Protein AF-A0A0L6VK36-F1 (afdb_monomer_lite)

Organism: NCBI:txid27349

Foldseek 3Di:
DCQQLVVLVVQWDQDPVVQWIFGQAAQPVPVRHTPRDTHHQDPVNDCVVSQVCCCPRVVDHGPPPVVVVVVPPPDDPPDD

Radius of gyration: 17.16 Å; chains: 1; bounding box: 55×43×28 Å

Secondary structure (DSSP, 8-state):
--HHHHHHHTTEEEETTTTEEEE-SB-GGGTT-B--PEEEPPTT---HHHHHHHHHHH-PPPTTTHHHHHT---------

Sequence (80 aa):
CHTQKIWVWSHFKINHTMNKIKCLTPNKKKGSKPCGIHLTQDTTGSTKLMSEHLKWVHHIQPPGLEKTNQLLLPNLLKQQ

pLDDT: mean 73.48, std 15.45, range [43.5, 91.06]

Structure (mmCIF, N/CA/C/O backbone):
data_AF-A0A0L6VK36-F1
#
_entry.id   AF-A0A0L6VK36-F1
#
loop_
_atom_site.group_PDB
_atom_site.id
_atom_site.type_symbol
_atom_site.label_atom_id
_atom_site.label_alt_id
_atom_site.label_comp_id
_atom_site.label_asym_id
_atom_site.label_entity_id
_atom_site.label_seq_id
_atom_site.pdbx_PDB_ins_code
_atom_site.Cartn_x
_atom_site.Cartn_y
_atom_site.Cartn_z
_atom_site.occupancy
_atom_site.B_iso_or_equiv
_atom_site.auth_seq_id
_atom_site.auth_comp_id
_atom_site.auth_asym_id
_atom_site.auth_atom_id
_atom_site.pdbx_PDB_model_num
ATOM 1 N N . CYS A 1 1 ? 4.351 19.981 6.642 1.00 45.00 1 CYS A N 1
ATOM 2 C CA . CYS A 1 1 ? 4.591 18.549 6.339 1.00 45.00 1 CYS A CA 1
ATOM 3 C C . CYS A 1 1 ? 3.352 17.832 5.762 1.00 45.00 1 CYS A C 1
ATOM 5 O O . CYS A 1 1 ? 2.994 16.769 6.249 1.00 45.00 1 CYS A O 1
ATOM 7 N N . HIS A 1 2 ? 2.704 18.360 4.711 1.00 43.50 2 HIS A N 1
ATOM 8 C CA . HIS A 1 2 ? 1.519 17.724 4.089 1.00 43.50 2 HIS A CA 1
ATOM 9 C C . HIS A 1 2 ? 1.861 16.718 2.971 1.00 43.50 2 HIS A C 1
ATOM 11 O O . HIS A 1 2 ? 1.036 15.890 2.594 1.00 43.50 2 HIS A O 1
ATOM 17 N N . THR A 1 3 ? 3.092 16.755 2.459 1.00 52.19 3 THR A N 1
ATOM 18 C CA . THR A 1 3 ? 3.485 16.092 1.207 1.00 52.19 3 THR A CA 1
ATOM 19 C C . THR A 1 3 ? 3.546 14.562 1.302 1.00 52.19 3 THR A C 1
ATOM 21 O O . THR A 1 3 ? 3.237 13.876 0.332 1.00 52.19 3 THR A O 1
ATOM 24 N N . GLN A 1 4 ? 3.874 14.001 2.473 1.00 52.06 4 GLN A N 1
ATOM 25 C CA . GLN A 1 4 ? 3.993 12.543 2.638 1.00 52.06 4 GLN A CA 1
ATOM 26 C C . GLN A 1 4 ? 2.640 11.818 2.620 1.00 52.06 4 GLN A C 1
ATOM 28 O O . GLN A 1 4 ? 2.543 10.713 2.089 1.00 52.06 4 GLN A O 1
ATOM 33 N N . LYS A 1 5 ? 1.582 12.447 3.156 1.00 58.09 5 LYS A N 1
ATOM 34 C CA . LYS A 1 5 ? 0.233 11.864 3.149 1.00 58.09 5 LYS A CA 1
ATOM 35 C C . LYS A 1 5 ? -0.316 11.763 1.728 1.00 58.09 5 LYS A C 1
ATOM 37 O O . LYS A 1 5 ? -0.980 10.789 1.429 1.00 58.09 5 LYS A O 1
ATOM 42 N N . ILE A 1 6 ? -0.007 12.721 0.854 1.00 69.44 6 ILE A N 1
ATOM 43 C CA . ILE A 1 6 ? -0.509 12.753 -0.529 1.00 69.44 6 ILE A CA 1
ATOM 44 C C . ILE A 1 6 ? 0.199 11.711 -1.402 1.00 69.44 6 ILE A C 1
ATOM 46 O O . ILE A 1 6 ? -0.449 11.030 -2.189 1.00 69.44 6 ILE A O 1
ATOM 50 N N . TRP A 1 7 ? 1.513 11.535 -1.230 1.00 79.50 7 TRP A N 1
ATOM 51 C CA . TRP A 1 7 ? 2.294 10.632 -2.077 1.00 79.50 7 TRP A CA 1
ATOM 52 C C . TRP A 1 7 ? 1.848 9.172 -1.983 1.00 79.50 7 TRP A C 1
ATOM 54 O O . TRP A 1 7 ? 1.738 8.496 -3.003 1.00 79.50 7 TRP A O 1
ATOM 64 N N . VAL A 1 8 ? 1.551 8.683 -0.773 1.00 83.50 8 VAL A N 1
ATOM 65 C CA . VAL A 1 8 ? 1.131 7.288 -0.607 1.00 83.50 8 VAL A CA 1
ATOM 66 C C . VAL A 1 8 ? -0.161 7.024 -1.380 1.00 83.50 8 VAL A C 1
ATOM 68 O O . VAL A 1 8 ? -0.262 6.005 -2.045 1.00 83.50 8 VAL A O 1
ATOM 71 N N . TRP A 1 9 ? -1.105 7.970 -1.402 1.00 85.56 9 TRP A N 1
ATOM 72 C CA . TRP A 1 9 ? -2.364 7.828 -2.134 1.00 85.56 9 TRP A CA 1
ATOM 73 C C . TRP A 1 9 ? -2.187 7.747 -3.653 1.00 85.56 9 TRP A C 1
ATOM 75 O O . TRP A 1 9 ? -3.014 7.119 -4.304 1.00 85.56 9 TRP A O 1
ATOM 85 N N . SER A 1 10 ? -1.088 8.247 -4.224 1.00 86.19 10 SER A N 1
ATOM 86 C CA . SER A 1 10 ? -0.779 8.066 -5.653 1.00 86.19 10 SER A CA 1
ATOM 87 C C . SER A 1 10 ? -0.594 6.596 -6.058 1.00 86.19 10 SER A C 1
ATOM 89 O O . SER A 1 10 ? -0.662 6.262 -7.239 1.00 86.19 10 SER A O 1
ATOM 91 N N . HIS A 1 11 ? -0.367 5.705 -5.089 1.00 86.94 11 HIS A N 1
ATOM 92 C CA . HIS A 1 11 ? -0.128 4.279 -5.310 1.00 86.94 11 HIS A CA 1
ATOM 93 C C . HIS A 1 11 ? -1.342 3.390 -5.031 1.00 86.94 11 HIS A C 1
ATOM 95 O O . HIS A 1 11 ? -1.288 2.182 -5.280 1.00 86.94 11 HIS A O 1
ATOM 101 N N . PHE A 1 12 ? -2.433 3.950 -4.511 1.00 89.50 12 PHE A N 1
ATOM 102 C CA . PHE A 1 12 ? -3.578 3.172 -4.062 1.00 89.50 12 PHE A CA 1
ATOM 103 C C . PHE A 1 12 ? -4.901 3.783 -4.509 1.00 89.50 12 PHE A C 1
ATOM 105 O O . PHE A 1 12 ? -5.019 4.978 -4.750 1.00 89.50 12 PHE A O 1
ATOM 112 N N . LYS A 1 13 ? -5.934 2.946 -4.572 1.00 89.25 13 LYS A N 1
ATOM 113 C CA . LYS A 1 13 ? -7.308 3.370 -4.836 1.00 89.25 13 LYS A CA 1
ATOM 114 C C . LYS A 1 13 ? -8.249 2.777 -3.802 1.00 89.25 13 LYS A C 1
ATOM 116 O O . LYS A 1 13 ? -8.155 1.590 -3.491 1.00 89.25 13 LYS A O 1
ATOM 121 N N . ILE A 1 14 ? -9.177 3.584 -3.304 1.00 87.19 14 ILE A N 1
ATOM 122 C CA . ILE A 1 14 ? -10.238 3.102 -2.419 1.00 87.19 14 ILE A CA 1
ATOM 123 C C . ILE A 1 14 ? -11.214 2.256 -3.242 1.00 87.19 14 ILE A C 1
ATOM 125 O O . ILE A 1 14 ? -11.691 2.662 -4.302 1.00 87.19 14 ILE A O 1
ATOM 129 N N . ASN A 1 15 ? -11.490 1.055 -2.753 1.00 85.00 15 ASN A N 1
ATOM 130 C CA . ASN A 1 15 ? -12.539 0.180 -3.241 1.00 85.00 15 ASN A CA 1
ATOM 131 C C . ASN A 1 15 ? -13.711 0.247 -2.255 1.00 85.00 15 ASN A C 1
ATOM 133 O O . ASN A 1 15 ? -13.734 -0.466 -1.249 1.00 85.00 15 ASN A O 1
ATOM 137 N N . HIS A 1 16 ? -14.675 1.117 -2.562 1.00 79.69 16 HIS A N 1
ATOM 138 C CA . HIS A 1 16 ? -15.857 1.353 -1.730 1.00 79.69 16 HIS A CA 1
ATOM 139 C C . HIS A 1 16 ? -16.747 0.113 -1.597 1.00 79.69 16 HIS A C 1
ATOM 141 O O . HIS A 1 16 ? -17.324 -0.102 -0.539 1.00 79.69 16 HIS A O 1
ATOM 147 N N . THR A 1 17 ? -16.799 -0.745 -2.620 1.00 81.62 17 THR A N 1
ATOM 148 C CA . THR A 1 17 ? -17.597 -1.980 -2.603 1.00 81.62 17 THR A CA 1
ATOM 149 C C . THR A 1 17 ? -17.111 -2.965 -1.543 1.00 81.62 17 THR A C 1
ATOM 151 O O . THR A 1 17 ? -17.907 -3.681 -0.950 1.00 81.62 17 THR A O 1
ATOM 154 N N . MET A 1 18 ? -15.800 -3.006 -1.293 1.00 78.00 18 MET A N 1
ATOM 155 C CA . MET A 1 18 ? -15.191 -3.931 -0.331 1.00 78.00 18 MET A CA 1
ATOM 156 C C . MET A 1 18 ? -14.749 -3.249 0.967 1.00 78.00 18 MET A C 1
ATOM 158 O O . MET A 1 18 ? -14.205 -3.927 1.834 1.00 78.00 18 MET A O 1
ATOM 162 N N . ASN A 1 19 ? -14.922 -1.927 1.074 1.00 82.94 19 ASN A N 1
ATOM 163 C CA . ASN A 1 19 ? -14.344 -1.088 2.127 1.00 82.94 19 ASN A CA 1
ATOM 164 C C . ASN A 1 19 ? -12.837 -1.357 2.347 1.00 82.94 19 ASN A C 1
ATOM 166 O O . ASN A 1 19 ? -12.345 -1.515 3.465 1.00 82.94 19 ASN A O 1
ATOM 170 N N . LYS A 1 20 ? -12.099 -1.497 1.240 1.00 87.62 20 LYS A N 1
ATOM 171 C CA . LYS A 1 20 ? -10.670 -1.843 1.220 1.00 87.62 20 LYS A CA 1
ATOM 172 C C . LYS A 1 20 ? -9.901 -0.900 0.311 1.00 87.62 20 LYS A C 1
ATOM 174 O O . LYS A 1 20 ? -10.462 -0.277 -0.582 1.00 87.62 20 LYS A O 1
ATOM 179 N N . ILE A 1 21 ? -8.592 -0.846 0.492 1.00 89.25 21 ILE A N 1
ATOM 180 C CA . ILE A 1 21 ? -7.676 -0.042 -0.311 1.00 89.25 21 ILE A CA 1
ATOM 181 C C . ILE A 1 21 ? -6.910 -0.976 -1.249 1.00 89.25 21 ILE A C 1
ATOM 183 O O . ILE A 1 21 ? -6.269 -1.919 -0.799 1.00 89.25 21 ILE A O 1
ATOM 187 N N . LYS A 1 22 ? -6.951 -0.737 -2.559 1.00 90.44 22 LYS A N 1
ATOM 188 C CA . LYS A 1 22 ? -6.254 -1.548 -3.564 1.00 90.44 22 LYS A CA 1
ATOM 189 C C . LYS A 1 22 ? -4.926 -0.912 -3.962 1.00 90.44 22 LYS A C 1
ATOM 191 O O . LYS A 1 22 ? -4.904 0.253 -4.351 1.00 90.44 22 LYS A O 1
ATOM 196 N N . CYS A 1 23 ? -3.844 -1.686 -3.935 1.00 91.06 23 CYS A N 1
ATOM 197 C CA . CYS A 1 23 ? -2.534 -1.270 -4.436 1.00 91.06 23 CYS A CA 1
ATOM 198 C C . CYS A 1 23 ? -2.490 -1.303 -5.973 1.00 91.06 23 CYS A C 1
ATOM 200 O O . CYS A 1 23 ? -2.777 -2.332 -6.597 1.00 91.06 23 CYS A O 1
ATOM 202 N N . LEU A 1 24 ? -2.106 -0.179 -6.577 1.00 89.62 24 LEU A N 1
ATOM 203 C CA . LEU A 1 24 ? -1.948 -0.003 -8.023 1.00 89.62 24 LEU A CA 1
ATOM 204 C C . LEU A 1 24 ? -0.484 -0.048 -8.472 1.00 89.62 24 LEU A C 1
ATOM 206 O O . LEU A 1 24 ? -0.219 -0.092 -9.671 1.00 89.62 24 LEU A O 1
ATOM 210 N N . THR A 1 25 ? 0.465 -0.073 -7.535 1.00 88.00 25 THR A N 1
ATOM 211 C CA . THR A 1 25 ? 1.895 -0.082 -7.852 1.00 88.00 25 THR A CA 1
ATOM 212 C C . THR A 1 25 ? 2.256 -1.290 -8.717 1.00 88.00 25 THR A C 1
ATOM 214 O O . THR A 1 25 ? 1.881 -2.419 -8.380 1.00 88.00 25 THR A O 1
ATOM 217 N N . PRO A 1 26 ? 2.996 -1.096 -9.822 1.00 84.25 26 PRO A N 1
ATOM 218 C CA . PRO A 1 26 ? 3.419 -2.197 -10.670 1.00 84.25 26 PRO A C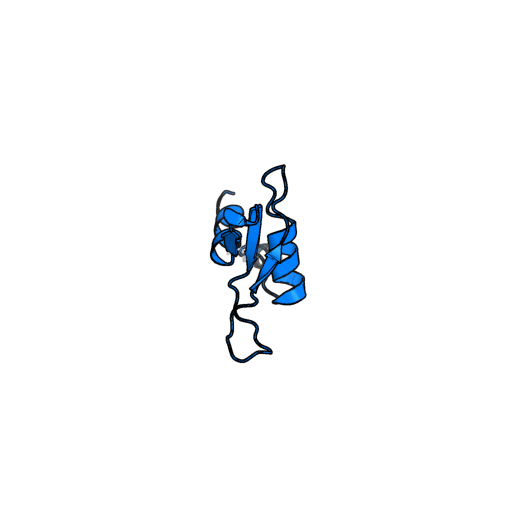A 1
ATOM 219 C C . PRO A 1 26 ? 4.326 -3.154 -9.893 1.00 84.25 26 PRO A C 1
ATOM 221 O O . PRO A 1 26 ? 5.256 -2.759 -9.184 1.00 84.25 26 PRO A O 1
ATOM 224 N N . ASN A 1 27 ? 4.056 -4.448 -10.027 1.00 77.56 27 ASN A N 1
ATOM 225 C CA . ASN A 1 27 ? 4.911 -5.479 -9.470 1.00 77.56 27 ASN A CA 1
ATOM 226 C C . ASN A 1 27 ? 6.051 -5.773 -10.453 1.00 77.56 27 ASN A C 1
ATOM 228 O O . ASN A 1 27 ? 5.828 -6.351 -11.520 1.00 77.56 27 ASN A O 1
ATOM 232 N N . LYS A 1 28 ? 7.283 -5.415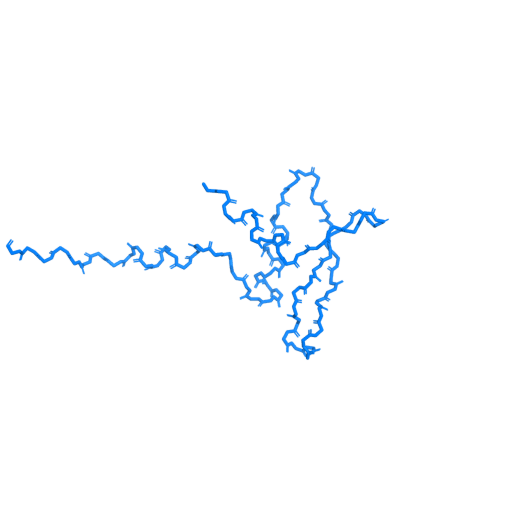 -10.067 1.00 71.19 28 LYS A N 1
ATOM 233 C CA . LYS A 1 28 ? 8.496 -5.648 -10.870 1.00 71.19 28 LYS A CA 1
ATOM 234 C C . LYS A 1 28 ? 8.691 -7.125 -11.240 1.00 71.19 28 LYS A C 1
ATOM 2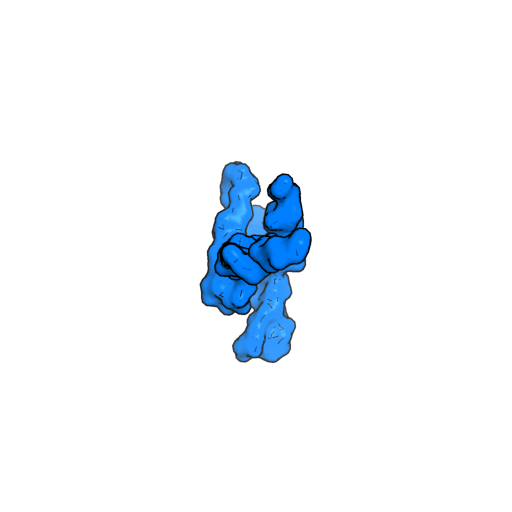36 O O . LYS A 1 28 ? 9.203 -7.413 -12.312 1.00 71.19 28 LYS A O 1
ATOM 241 N N . LYS A 1 29 ? 8.226 -8.063 -10.405 1.00 70.19 29 LYS A N 1
ATOM 242 C CA . LYS A 1 29 ? 8.332 -9.511 -10.665 1.00 70.19 29 LYS A CA 1
ATOM 243 C C . LYS A 1 29 ? 7.311 -10.033 -11.681 1.00 70.19 29 LYS A C 1
ATOM 245 O O . LYS A 1 29 ? 7.472 -11.138 -12.179 1.00 70.19 29 LYS A O 1
ATOM 250 N N . LYS A 1 30 ? 6.238 -9.285 -11.961 1.00 65.88 30 LYS A N 1
ATOM 251 C CA . LYS A 1 30 ? 5.071 -9.760 -12.730 1.00 65.88 30 LYS A CA 1
ATOM 252 C C . LYS A 1 30 ? 4.856 -9.004 -14.047 1.00 65.88 30 LYS A C 1
ATOM 254 O O . LYS A 1 30 ? 3.728 -8.938 -14.532 1.00 65.88 30 LYS A O 1
ATOM 259 N N . GLY A 1 31 ? 5.922 -8.427 -14.608 1.00 66.31 31 GLY A N 1
ATOM 260 C CA . GLY A 1 31 ? 5.885 -7.760 -15.914 1.00 66.31 31 GLY A CA 1
ATOM 261 C C . GLY A 1 31 ? 4.944 -6.555 -15.940 1.00 66.31 31 GLY A C 1
ATOM 262 O O . GLY A 1 31 ? 4.024 -6.506 -16.749 1.00 66.31 31 GLY A O 1
ATOM 263 N N . SER A 1 32 ? 5.129 -5.617 -15.007 1.00 70.12 32 SER A N 1
ATOM 264 C CA . SER A 1 32 ? 4.387 -4.343 -14.933 1.00 70.12 32 SER A CA 1
ATOM 265 C C . SER A 1 32 ? 2.890 -4.439 -14.613 1.00 70.12 32 SER A C 1
ATOM 267 O O . SER A 1 32 ? 2.206 -3.418 -14.585 1.00 70.12 32 SER A O 1
ATOM 269 N N . LYS A 1 33 ? 2.363 -5.628 -14.291 1.00 80.44 33 LYS A N 1
ATOM 270 C CA . LYS A 1 33 ? 0.989 -5.752 -13.781 1.00 80.44 33 LYS A CA 1
ATOM 271 C C . LYS A 1 33 ? 0.861 -5.074 -12.409 1.00 80.44 33 LYS A C 1
ATOM 273 O O . LYS A 1 33 ? 1.772 -5.210 -11.583 1.00 80.44 33 LYS A O 1
ATOM 278 N N . PRO A 1 34 ? -0.255 -4.374 -12.132 1.00 82.06 34 PRO A N 1
ATOM 279 C CA . PRO A 1 34 ? -0.486 -3.767 -10.827 1.00 82.06 34 PRO A CA 1
ATOM 280 C C . PRO A 1 34 ? -0.524 -4.848 -9.743 1.00 82.06 34 PRO A C 1
ATOM 282 O O . PRO A 1 34 ? -1.036 -5.946 -9.968 1.00 82.06 34 PRO A O 1
ATOM 285 N N . CYS A 1 35 ? 0.009 -4.524 -8.564 1.00 87.81 35 CYS A N 1
ATOM 286 C CA . CYS A 1 35 ? 0.069 -5.411 -7.404 1.00 87.81 35 CYS A CA 1
ATOM 287 C C . CYS A 1 35 ? -1.290 -6.045 -7.098 1.00 87.81 35 CYS A C 1
ATOM 289 O O . CYS A 1 35 ? -1.390 -7.254 -6.901 1.00 87.81 35 CYS A O 1
ATOM 291 N N . GLY A 1 36 ? -2.344 -5.224 -7.091 1.00 85.88 36 GLY A N 1
ATOM 292 C CA . GLY A 1 36 ? -3.721 -5.672 -6.921 1.00 85.88 36 GLY A CA 1
ATOM 293 C C . GLY A 1 36 ? -4.067 -6.156 -5.512 1.00 85.88 36 GLY A C 1
ATOM 294 O O . GLY A 1 36 ? -5.210 -6.549 -5.293 1.00 85.88 36 GLY A O 1
ATOM 295 N N . ILE A 1 37 ? -3.124 -6.107 -4.564 1.00 88.44 37 ILE A N 1
ATOM 296 C CA . ILE A 1 37 ? -3.357 -6.461 -3.161 1.00 88.44 37 ILE A CA 1
ATOM 297 C C . ILE A 1 37 ? -4.349 -5.477 -2.535 1.00 88.44 37 ILE A C 1
ATOM 299 O O . ILE A 1 37 ? -4.249 -4.265 -2.735 1.00 88.44 37 ILE A O 1
ATOM 303 N N . HIS A 1 38 ? -5.296 -6.019 -1.770 1.00 88.88 38 HIS A N 1
ATOM 304 C CA . HIS A 1 38 ? -6.26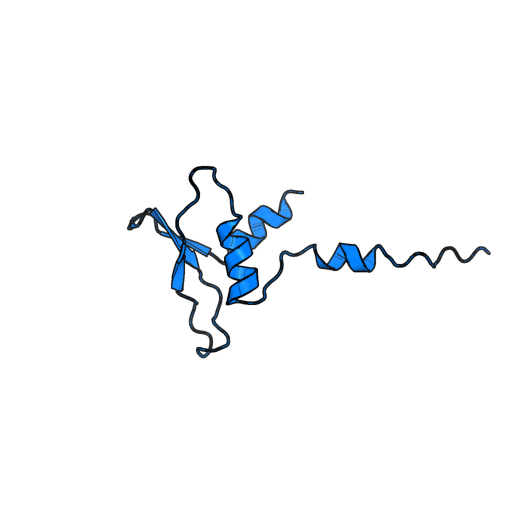6 -5.251 -1.000 1.00 88.88 38 HIS A CA 1
ATOM 305 C C . HIS A 1 38 ? -5.817 -5.163 0.459 1.00 88.88 38 HIS A C 1
ATOM 307 O O . HIS A 1 38 ? -5.676 -6.183 1.129 1.00 88.88 38 HIS A O 1
ATOM 313 N N . LEU A 1 39 ? -5.623 -3.944 0.943 1.00 87.00 39 LEU A N 1
ATOM 314 C CA . LEU A 1 39 ? -5.353 -3.620 2.335 1.00 87.00 39 LEU A CA 1
ATOM 315 C C . LEU A 1 39 ? -6.654 -3.215 3.027 1.00 87.00 39 LEU A C 1
ATOM 317 O O . LEU A 1 39 ? -7.532 -2.600 2.416 1.00 87.00 39 LEU A O 1
ATOM 321 N N . THR A 1 40 ? -6.778 -3.546 4.306 1.00 85.56 40 THR A N 1
ATOM 322 C CA . THR A 1 40 ? -7.861 -3.027 5.143 1.00 85.56 40 THR A CA 1
ATOM 323 C C . THR A 1 40 ? -7.662 -1.527 5.329 1.00 85.56 40 THR A C 1
ATOM 325 O O . THR A 1 40 ? -6.543 -1.080 5.590 1.00 85.56 40 THR A O 1
ATOM 328 N N . GLN A 1 41 ? -8.729 -0.747 5.160 1.00 77.81 41 GLN A N 1
ATOM 329 C CA . GLN A 1 41 ? -8.679 0.672 5.481 1.00 77.81 41 GLN A CA 1
ATOM 330 C C . GLN A 1 41 ? -8.609 0.825 6.997 1.00 77.81 41 GLN A C 1
ATOM 332 O O . GLN A 1 41 ? -9.460 0.303 7.716 1.00 77.81 41 GLN A O 1
ATOM 337 N N . ASP A 1 42 ? -7.585 1.522 7.474 1.00 74.12 42 ASP A N 1
ATOM 338 C CA . ASP A 1 42 ? -7.460 1.814 8.892 1.00 74.12 42 ASP A CA 1
ATOM 339 C C . ASP A 1 42 ? -8.575 2.783 9.314 1.00 74.12 42 ASP A C 1
ATOM 341 O O . ASP A 1 42 ? -8.783 3.824 8.682 1.00 74.12 42 ASP A O 1
ATOM 345 N N . THR A 1 43 ? -9.309 2.439 10.372 1.00 69.56 43 THR A N 1
ATOM 346 C CA . THR A 1 43 ? -10.453 3.221 10.868 1.00 69.56 43 THR A CA 1
ATOM 347 C C . THR A 1 43 ? -10.050 4.601 11.382 1.00 69.56 43 THR A C 1
ATOM 349 O O . THR A 1 43 ? -10.890 5.493 11.447 1.00 69.56 43 THR A O 1
ATOM 352 N N . THR A 1 44 ? -8.769 4.814 11.698 1.00 72.12 44 THR A N 1
ATOM 353 C CA . THR A 1 44 ? -8.232 6.109 12.143 1.00 72.12 44 THR A CA 1
ATOM 354 C C . THR A 1 44 ? -7.820 7.025 10.984 1.00 72.12 44 THR A C 1
ATOM 356 O O . THR A 1 44 ? -7.336 8.135 11.206 1.00 72.12 44 THR A O 1
ATOM 359 N N . GLY A 1 45 ? -7.975 6.577 9.729 1.00 69.31 45 GLY A N 1
ATOM 360 C CA . GLY A 1 45 ? -7.484 7.303 8.552 1.00 69.31 45 GLY A CA 1
ATOM 361 C C . GLY A 1 45 ? -5.953 7.300 8.437 1.00 69.31 45 GLY A C 1
ATOM 362 O O . GLY A 1 45 ? -5.370 8.132 7.732 1.00 69.31 45 GLY A O 1
ATOM 363 N N . SER A 1 46 ? -5.288 6.388 9.151 1.00 76.75 46 SER A N 1
ATOM 364 C CA . SER A 1 46 ? -3.843 6.2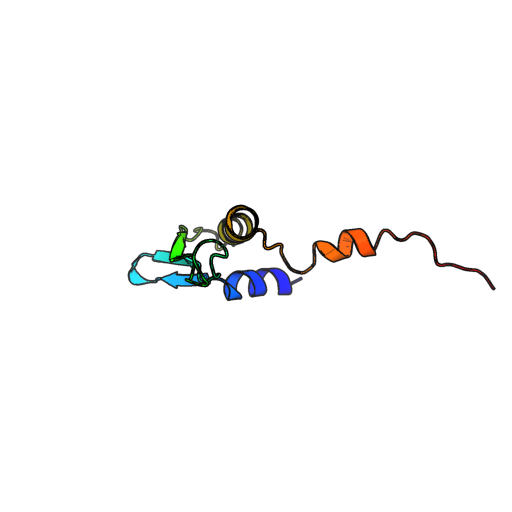00 9.094 1.00 76.75 46 SER A CA 1
ATOM 365 C C . SER A 1 46 ? -3.425 5.532 7.784 1.00 76.75 46 SER A C 1
ATOM 367 O O . SER A 1 46 ? -4.001 4.538 7.350 1.00 76.75 46 SER A O 1
ATOM 369 N N . THR A 1 47 ? -2.363 6.045 7.165 1.00 80.88 47 THR A N 1
ATOM 370 C CA . THR A 1 47 ? -1.768 5.465 5.951 1.00 80.88 47 THR A CA 1
ATOM 371 C C . THR A 1 47 ? -0.576 4.553 6.257 1.00 80.88 47 THR A C 1
ATOM 373 O O . THR A 1 47 ? 0.193 4.202 5.360 1.00 80.88 47 THR A O 1
ATOM 376 N N . LYS A 1 48 ? -0.405 4.144 7.522 1.00 83.62 48 LYS A N 1
ATOM 377 C CA . LYS A 1 48 ? 0.730 3.327 7.976 1.00 83.62 48 LYS A CA 1
ATOM 378 C C . LYS A 1 48 ? 0.843 2.011 7.197 1.00 83.62 48 LYS A C 1
ATOM 380 O O . LYS A 1 48 ? 1.893 1.746 6.618 1.00 83.62 48 LYS A O 1
ATOM 385 N N . LEU A 1 49 ? -0.256 1.260 7.081 1.00 85.69 49 LEU A N 1
ATOM 386 C CA . LEU A 1 49 ? -0.289 -0.011 6.341 1.00 85.69 49 LEU A CA 1
ATOM 387 C C . LEU A 1 49 ? 0.058 0.158 4.856 1.00 85.69 49 LEU A C 1
ATOM 389 O O . LEU A 1 49 ? 0.700 -0.705 4.263 1.00 85.69 49 LEU A O 1
ATOM 393 N N . MET A 1 50 ? -0.336 1.283 4.257 1.00 88.12 50 MET A N 1
ATOM 394 C CA . MET A 1 50 ? -0.027 1.595 2.861 1.00 88.12 50 MET A CA 1
ATOM 395 C C . MET A 1 50 ? 1.475 1.847 2.680 1.00 88.12 50 MET A C 1
ATOM 397 O O . MET A 1 50 ? 2.097 1.276 1.785 1.00 88.12 50 MET A O 1
ATOM 401 N N . SER A 1 51 ? 2.074 2.650 3.562 1.00 85.69 51 SER A N 1
ATOM 402 C CA . SER A 1 51 ? 3.513 2.937 3.551 1.00 85.69 51 SER A CA 1
ATOM 403 C C . SER A 1 51 ? 4.355 1.687 3.818 1.00 85.69 51 SER A C 1
ATOM 405 O O . SER A 1 51 ? 5.336 1.444 3.117 1.00 85.69 51 SER A O 1
ATOM 407 N N . GLU A 1 52 ? 3.960 0.855 4.787 1.00 88.00 52 GLU A N 1
ATOM 408 C CA . GLU A 1 52 ? 4.627 -0.423 5.065 1.00 88.00 52 GLU A CA 1
ATOM 409 C C . GLU A 1 52 ? 4.531 -1.376 3.871 1.00 88.00 52 GLU A C 1
ATOM 411 O O . GLU A 1 52 ? 5.533 -1.974 3.479 1.00 88.00 52 GLU A O 1
ATOM 416 N N . HIS A 1 53 ? 3.365 -1.463 3.228 1.00 89.50 53 HIS A N 1
ATOM 417 C CA . HIS A 1 53 ? 3.189 -2.266 2.024 1.00 89.50 53 HIS A CA 1
ATOM 418 C C . HIS A 1 53 ? 4.130 -1.827 0.893 1.00 89.50 53 HIS A C 1
ATOM 420 O O . HIS A 1 53 ? 4.809 -2.664 0.298 1.00 89.50 53 HIS A O 1
ATOM 426 N N . LEU A 1 54 ? 4.218 -0.523 0.609 1.00 88.12 54 LEU A N 1
ATOM 427 C CA . LEU A 1 54 ? 5.133 -0.002 -0.410 1.00 88.12 54 LEU A CA 1
ATOM 428 C C . LEU A 1 54 ? 6.598 -0.310 -0.079 1.00 88.12 54 LEU A C 1
ATOM 430 O O . LEU A 1 54 ? 7.344 -0.721 -0.971 1.00 88.12 54 LEU A O 1
ATOM 434 N N . LYS A 1 55 ? 6.992 -0.185 1.193 1.00 87.69 55 LYS A N 1
ATOM 435 C CA . LYS A 1 55 ? 8.357 -0.463 1.646 1.00 87.69 55 LYS A CA 1
ATOM 436 C C . LYS A 1 55 ? 8.723 -1.941 1.515 1.00 87.69 55 LYS A C 1
ATOM 438 O O . LYS A 1 55 ? 9.777 -2.244 0.975 1.00 87.69 55 LYS A O 1
ATOM 443 N N . TRP A 1 56 ? 7.883 -2.857 1.986 1.00 88.62 56 TRP A N 1
ATOM 444 C CA . TRP A 1 56 ? 8.237 -4.281 2.044 1.00 88.62 56 TRP A CA 1
ATOM 445 C C . TRP A 1 56 ? 7.963 -5.033 0.742 1.00 88.62 56 TRP A C 1
ATOM 447 O O . TRP A 1 56 ? 8.723 -5.922 0.375 1.00 88.62 56 TRP A O 1
ATOM 457 N N . VAL A 1 57 ? 6.891 -4.686 0.025 1.00 87.12 57 VAL A N 1
ATOM 458 C CA . VAL A 1 57 ? 6.493 -5.406 -1.198 1.00 87.12 57 VAL A CA 1
ATOM 459 C C . VAL A 1 57 ? 7.149 -4.805 -2.434 1.00 87.12 57 VAL A C 1
ATOM 461 O O . VAL A 1 57 ? 7.569 -5.534 -3.334 1.00 87.12 57 VAL A O 1
ATOM 464 N N . HIS A 1 58 ? 7.231 -3.475 -2.491 1.00 86.50 58 HIS A N 1
ATOM 465 C CA . HIS A 1 58 ? 7.715 -2.756 -3.668 1.00 86.50 58 HIS A CA 1
ATOM 466 C C . HIS A 1 58 ? 9.092 -2.108 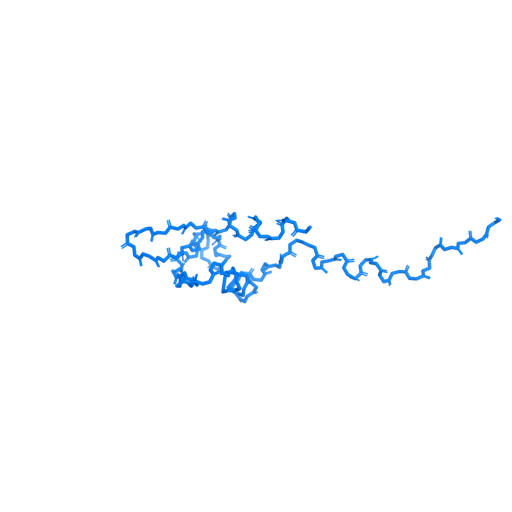-3.472 1.00 86.50 58 HIS A C 1
ATOM 468 O O . HIS A 1 58 ? 9.655 -1.611 -4.450 1.00 86.50 58 HIS A O 1
ATOM 474 N N . HIS A 1 59 ? 9.645 -2.131 -2.252 1.00 85.44 59 HIS A N 1
ATOM 475 C CA . HIS A 1 59 ? 10.877 -1.425 -1.879 1.00 85.44 59 HIS A CA 1
ATOM 476 C C . HIS A 1 59 ? 10.839 0.073 -2.219 1.00 85.44 59 HIS A C 1
ATOM 478 O O . HIS A 1 59 ? 11.863 0.673 -2.540 1.00 85.44 59 HIS A O 1
ATOM 484 N N . ILE A 1 60 ? 9.650 0.681 -2.160 1.00 84.00 60 ILE A N 1
ATOM 485 C CA . ILE A 1 60 ? 9.448 2.110 -2.409 1.00 84.00 60 ILE A CA 1
ATOM 486 C C . ILE A 1 60 ? 9.375 2.824 -1.062 1.00 84.00 60 ILE A C 1
ATOM 488 O O . ILE A 1 60 ? 8.575 2.468 -0.196 1.00 84.00 60 ILE A O 1
ATOM 492 N N . GLN A 1 61 ? 10.223 3.832 -0.889 1.00 79.25 61 GLN A N 1
ATOM 493 C CA . GLN A 1 61 ? 10.320 4.621 0.334 1.00 79.25 61 GLN A CA 1
ATOM 494 C C . GLN A 1 61 ? 9.602 5.966 0.172 1.00 79.25 61 GLN A C 1
ATOM 496 O O . GLN A 1 61 ? 9.503 6.471 -0.949 1.00 79.25 61 GLN A O 1
ATOM 501 N N . PRO A 1 62 ? 9.099 6.562 1.268 1.00 75.25 62 PRO A N 1
ATOM 502 C CA . PRO A 1 62 ? 8.444 7.857 1.199 1.00 75.25 62 PRO A CA 1
ATOM 503 C C . PRO A 1 62 ? 9.417 8.961 0.746 1.00 75.25 62 PRO A C 1
ATOM 505 O O . PRO A 1 62 ? 10.566 9.007 1.206 1.00 75.25 62 PRO A O 1
ATOM 508 N N . PRO A 1 63 ? 8.968 9.893 -0.115 1.00 67.25 63 PRO A N 1
ATOM 509 C CA . PRO A 1 63 ? 9.786 11.000 -0.583 1.00 67.25 63 PRO A CA 1
ATOM 510 C C . PRO A 1 63 ? 10.100 11.930 0.593 1.00 67.25 63 PRO A C 1
ATOM 512 O O . PRO A 1 63 ? 9.208 12.536 1.187 1.00 67.25 63 PRO A O 1
ATOM 515 N N . GLY A 1 64 ? 11.383 12.024 0.943 1.00 61.81 64 GLY A N 1
ATOM 516 C CA . GLY A 1 64 ? 11.872 12.830 2.064 1.00 61.81 64 GLY A CA 1
ATOM 517 C C . GLY A 1 64 ? 12.742 12.068 3.061 1.00 61.81 64 GLY A C 1
ATOM 518 O O . GLY A 1 64 ? 13.516 12.716 3.757 1.00 61.81 64 GLY A O 1
ATOM 519 N N . LEU A 1 65 ? 12.699 10.729 3.082 1.00 55.97 65 LEU A N 1
ATOM 520 C CA . LEU A 1 65 ? 13.630 9.940 3.905 1.00 55.97 65 LEU A CA 1
ATOM 521 C C . LEU A 1 65 ? 15.087 10.102 3.427 1.00 55.97 65 LEU A C 1
ATOM 523 O O . LEU A 1 65 ? 16.016 10.109 4.226 1.00 55.97 65 LEU A O 1
ATOM 527 N N . GLU A 1 66 ? 15.283 10.335 2.127 1.00 50.88 66 GLU A N 1
ATOM 528 C CA . GLU A 1 66 ? 16.613 10.545 1.538 1.00 50.88 66 GLU A CA 1
ATOM 529 C C . GLU A 1 66 ? 17.261 11.875 1.963 1.00 50.88 66 GLU A C 1
ATOM 531 O O . GLU A 1 66 ? 18.478 12.033 1.879 1.00 50.88 66 GLU A O 1
ATOM 536 N N . LYS A 1 67 ? 16.475 12.837 2.472 1.00 47.97 67 LYS A N 1
ATOM 537 C CA . LYS A 1 67 ? 17.007 14.138 2.910 1.00 47.97 67 LYS A CA 1
ATOM 538 C C . LYS A 1 67 ? 17.653 14.098 4.292 1.00 47.97 67 LYS A C 1
ATOM 540 O O . LYS A 1 67 ? 18.399 15.016 4.614 1.00 47.97 67 LYS A O 1
ATOM 545 N N . THR A 1 68 ? 17.431 13.054 5.090 1.00 44.94 68 THR A N 1
ATOM 546 C CA . THR A 1 68 ? 18.083 12.946 6.404 1.00 44.94 68 THR A CA 1
ATOM 547 C C . THR A 1 68 ? 19.562 12.574 6.274 1.00 44.94 68 THR A C 1
ATOM 549 O O . THR A 1 68 ? 20.370 13.059 7.056 1.00 44.94 68 THR A O 1
ATOM 552 N N . ASN A 1 69 ? 19.941 11.814 5.240 1.00 45.38 69 ASN A N 1
ATOM 553 C CA . ASN A 1 69 ? 21.353 11.511 4.970 1.00 45.38 69 ASN A CA 1
ATOM 554 C C . ASN A 1 69 ? 22.081 12.648 4.233 1.00 45.38 69 ASN A C 1
ATOM 556 O O . ASN A 1 69 ? 23.289 12.784 4.372 1.00 45.38 69 ASN A O 1
ATOM 560 N N . GLN A 1 70 ? 21.364 13.496 3.487 1.00 48.59 70 GLN A N 1
ATOM 561 C CA . GLN A 1 70 ? 21.959 14.653 2.797 1.00 48.59 70 GLN A CA 1
ATOM 562 C C . GLN A 1 70 ? 22.154 15.878 3.708 1.00 48.59 70 GLN A C 1
ATOM 564 O O . GLN A 1 70 ? 22.964 16.744 3.399 1.00 48.59 70 GLN A O 1
ATOM 569 N N . LEU A 1 71 ? 21.445 15.957 4.841 1.00 49.62 71 LEU A N 1
ATOM 570 C CA . LEU A 1 71 ? 21.675 16.984 5.871 1.00 49.62 71 LEU A CA 1
ATOM 571 C C . LEU A 1 71 ? 22.829 16.638 6.827 1.00 49.62 71 LEU A C 1
ATOM 573 O O . LEU A 1 71 ? 23.192 17.457 7.665 1.00 49.62 71 LEU A O 1
ATOM 577 N N . LEU A 1 72 ? 23.424 15.450 6.685 1.00 50.31 72 LEU A N 1
ATOM 578 C CA . LEU A 1 72 ? 24.552 14.971 7.484 1.00 50.31 72 LEU A CA 1
ATOM 579 C C . LEU A 1 72 ? 25.887 15.119 6.730 1.00 50.31 72 LEU A C 1
ATOM 581 O O . LEU A 1 72 ? 26.781 14.288 6.850 1.00 50.31 72 LEU A O 1
ATOM 585 N N . LEU A 1 73 ? 26.028 16.199 5.957 1.00 53.88 73 LEU A N 1
ATOM 586 C CA . LEU A 1 73 ? 27.314 16.699 5.462 1.00 53.88 73 LEU A CA 1
ATOM 587 C C . LEU A 1 73 ? 27.759 17.875 6.355 1.00 53.88 73 LEU A C 1
ATOM 589 O O . LEU A 1 73 ? 27.472 19.025 6.027 1.00 53.88 73 LEU A O 1
ATOM 593 N N . PRO A 1 74 ? 28.449 17.641 7.490 1.00 54.19 74 PRO A N 1
ATOM 594 C CA . PRO A 1 74 ? 28.892 18.708 8.391 1.00 54.19 74 PRO A CA 1
ATOM 595 C C . PRO A 1 74 ? 30.101 19.518 7.888 1.00 54.19 74 PRO A C 1
ATOM 597 O O . PRO A 1 74 ? 30.796 20.122 8.693 1.00 54.19 74 PRO A O 1
ATOM 600 N N . ASN A 1 75 ? 30.390 19.576 6.588 1.00 53.38 75 ASN A N 1
ATOM 601 C CA . ASN A 1 75 ? 31.563 20.309 6.110 1.00 53.38 75 ASN A CA 1
ATOM 602 C C . ASN A 1 75 ? 31.298 21.006 4.785 1.00 53.38 75 ASN A C 1
ATOM 604 O O . ASN A 1 75 ? 31.480 20.409 3.733 1.00 53.38 75 ASN A O 1
ATOM 608 N N . LEU A 1 76 ? 30.908 22.281 4.858 1.00 52.69 76 LEU A N 1
ATOM 609 C CA . LEU A 1 76 ? 31.227 23.290 3.840 1.00 52.69 76 LEU A CA 1
ATOM 610 C C . LEU A 1 76 ? 31.052 24.724 4.382 1.00 52.69 76 LEU A C 1
ATOM 612 O O . LEU A 1 76 ? 30.695 25.639 3.651 1.00 52.69 76 LEU A O 1
ATOM 616 N N . LEU A 1 77 ? 31.365 24.948 5.664 1.00 54.12 77 LEU A N 1
ATOM 617 C CA . LEU A 1 77 ? 31.783 26.274 6.127 1.00 54.12 77 LEU A CA 1
ATOM 618 C C . LEU A 1 77 ? 33.291 26.375 5.900 1.00 54.12 77 LEU A C 1
ATOM 620 O O . LEU A 1 77 ? 34.091 26.196 6.814 1.00 54.12 77 LEU A O 1
ATOM 624 N N . LYS A 1 78 ? 33.689 26.607 4.648 1.00 46.88 78 LYS A N 1
ATOM 625 C CA . LYS A 1 78 ? 35.045 27.066 4.368 1.00 46.88 78 LYS A CA 1
ATOM 626 C C . LYS A 1 78 ? 35.032 28.575 4.596 1.00 46.88 78 LYS A C 1
ATOM 628 O O . LYS A 1 78 ? 34.508 29.316 3.772 1.00 46.88 78 LYS A O 1
ATOM 633 N N . GLN A 1 79 ? 35.535 28.982 5.760 1.00 48.34 79 GLN A N 1
ATOM 634 C CA . GLN A 1 79 ? 35.940 30.359 6.023 1.00 48.34 79 GLN A CA 1
ATOM 635 C C . GLN A 1 79 ? 36.820 30.848 4.867 1.00 48.34 79 GLN A C 1
ATOM 637 O O . GLN A 1 79 ? 37.809 30.193 4.521 1.00 48.34 79 GLN A O 1
ATOM 642 N N . GLN A 1 80 ? 36.458 31.992 4.302 1.00 46.59 80 GLN A N 1
ATOM 643 C CA . GLN A 1 80 ? 37.394 32.938 3.709 1.00 46.59 80 GLN A CA 1
ATOM 644 C C . GLN A 1 80 ? 37.134 34.296 4.343 1.00 46.59 80 GLN A C 1
ATOM 646 O O . GLN A 1 80 ? 35.945 34.585 4.613 1.00 46.59 80 GLN A O 1
#